Protein AF-A0A3D2XGB4-F1 (afdb_monomer)

Mean predicted aligned error: 4.94 Å

Nearest PDB structures (foldseek):
  8gju-assembly2_H  TM=9.584E-01  e=3.163E-13  Homo sapiens
  2xiq-assembly1_A  TM=9.714E-01  e=5.708E-13  Homo sapiens
  8gju-assembly1_K  TM=9.563E-01  e=5.007E-13  Homo sapiens
  8gju-assembly2_L  TM=9.502E-01  e=6.950E-13  Homo sapiens
  8dyl-assembly1_B  TM=8.625E-01  e=1.527E-12  Homo sapiens

pLDDT: mean 94.09, std 5.08, range [69.38, 98.12]

Solvent-accessible surface area (backbone atoms only — not comparable to full-atom values): 8249 Å² total; per-residue (Å²): 133,83,85,47,58,49,98,87,68,50,75,57,71,97,73,87,55,84,90,68,58,83,77,86,67,94,82,53,36,47,37,92,91,30,89,70,31,80,41,69,56,46,67,80,71,50,67,80,80,57,59,55,81,46,38,38,38,46,26,62,58,30,24,54,50,48,54,52,45,43,76,73,72,40,52,26,46,26,42,30,47,5,58,29,36,44,75,68,38,46,72,84,39,84,88,20,70,94,34,64,17,69,71,0,21,44,50,75,51,70,68,37,52,51,44,35,45,59,95,56,66,64,93,79,38,50,76,47,69,70,62,62,87,36,54,88,82,106

Structure (mmCIF, N/CA/C/O backbone):
data_AF-A0A3D2XGB4-F1
#
_entry.id   AF-A0A3D2XGB4-F1
#
loop_
_atom_site.group_PDB
_atom_site.id
_atom_site.type_symbol
_atom_site.label_atom_id
_atom_site.label_alt_id
_atom_site.label_comp_id
_atom_site.label_asym_id
_atom_site.label_entity_id
_atom_site.label_seq_id
_atom_site.pdbx_PDB_ins_code
_atom_site.Cartn_x
_atom_site.Cartn_y
_atom_site.Cartn_z
_atom_site.occupancy
_atom_site.B_iso_or_equiv
_atom_site.auth_seq_id
_atom_site.auth_comp_id
_atom_site.auth_asym_id
_atom_site.auth_atom_id
_atom_site.pdbx_PDB_model_num
ATOM 1 N N . MET A 1 1 ? 15.918 22.652 -33.770 1.00 69.62 1 MET A N 1
ATOM 2 C CA . MET A 1 1 ? 14.706 22.093 -33.128 1.00 69.62 1 MET A CA 1
ATOM 3 C C . MET A 1 1 ? 14.859 22.185 -31.619 1.00 69.62 1 MET A C 1
ATOM 5 O O . MET A 1 1 ? 15.985 22.139 -31.138 1.00 69.62 1 MET A O 1
ATOM 9 N N . LYS A 1 2 ? 13.760 22.376 -30.884 1.00 84.19 2 LYS A N 1
ATOM 10 C CA . LYS A 1 2 ? 13.770 22.420 -29.415 1.00 84.19 2 LYS A CA 1
ATOM 11 C C . LYS A 1 2 ? 13.971 20.995 -28.885 1.00 84.19 2 LYS A C 1
ATOM 13 O O . LYS A 1 2 ? 13.250 20.102 -29.314 1.00 84.19 2 LYS A O 1
ATOM 18 N N . LYS A 1 3 ? 14.936 20.788 -27.984 1.00 90.38 3 LYS A N 1
ATOM 19 C CA . LYS A 1 3 ? 15.113 19.500 -27.297 1.00 90.38 3 LYS A CA 1
ATOM 20 C C . LYS A 1 3 ? 13.888 19.215 -26.429 1.00 90.38 3 LYS A C 1
ATOM 22 O O . LYS A 1 3 ? 13.457 20.098 -25.685 1.00 90.38 3 LYS A O 1
ATOM 27 N N . ILE A 1 4 ? 13.337 18.010 -26.543 1.00 96.62 4 ILE A N 1
ATOM 28 C CA . ILE A 1 4 ? 12.278 17.516 -25.661 1.00 96.62 4 ILE A CA 1
ATOM 29 C C . ILE A 1 4 ? 12.960 16.719 -24.553 1.00 96.62 4 ILE A C 1
ATOM 31 O O . ILE A 1 4 ? 13.795 15.862 -24.830 1.00 96.62 4 ILE A O 1
ATOM 35 N N . THR A 1 5 ? 12.627 17.018 -23.304 1.00 97.69 5 THR A N 1
ATOM 36 C CA . THR A 1 5 ? 13.161 16.321 -22.132 1.00 97.69 5 THR A CA 1
ATOM 37 C C . THR A 1 5 ? 12.017 15.861 -21.245 1.00 97.69 5 THR A C 1
ATOM 39 O O . THR A 1 5 ? 11.009 16.558 -21.138 1.00 97.69 5 THR A O 1
ATOM 42 N N . THR A 1 6 ? 12.177 14.718 -20.582 1.00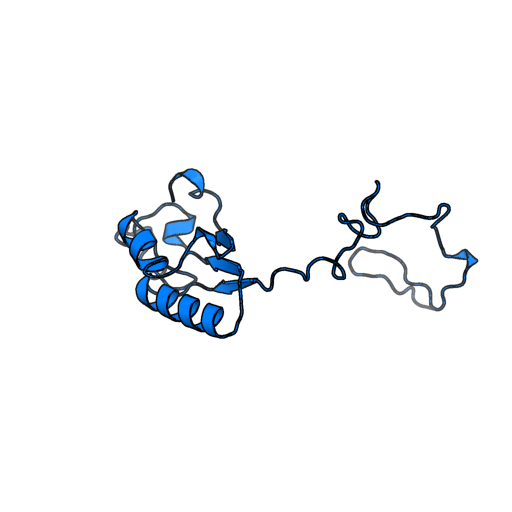 97.19 6 THR A N 1
ATOM 43 C CA . THR A 1 6 ? 11.303 14.319 -19.467 1.00 97.19 6 THR A CA 1
ATOM 44 C C . THR A 1 6 ? 11.450 15.295 -18.293 1.00 97.19 6 THR A C 1
ATOM 46 O O . THR A 1 6 ? 12.473 15.977 -18.199 1.00 97.19 6 THR A O 1
ATOM 49 N N . ASP A 1 7 ? 10.548 15.246 -17.312 1.00 97.50 7 ASP A N 1
ATOM 50 C CA . ASP A 1 7 ? 10.684 16.007 -16.054 1.00 97.50 7 ASP A CA 1
ATOM 51 C C . ASP A 1 7 ? 11.964 15.657 -15.270 1.00 97.50 7 ASP A C 1
ATOM 53 O O . ASP A 1 7 ? 12.510 16.488 -14.552 1.00 97.50 7 ASP A O 1
ATOM 57 N N . SER A 1 8 ? 12.510 14.451 -15.468 1.00 97.25 8 SER A N 1
ATOM 58 C CA . SER A 1 8 ? 13.805 14.027 -14.912 1.00 97.25 8 SER A CA 1
ATOM 59 C C . SER A 1 8 ? 15.031 14.498 -15.715 1.00 97.25 8 SER A C 1
ATOM 61 O O . SER A 1 8 ? 16.145 14.069 -15.431 1.00 97.25 8 SER A O 1
ATOM 63 N N . GLY A 1 9 ? 14.855 15.336 -16.743 1.00 96.38 9 GLY A N 1
ATOM 64 C CA . GLY A 1 9 ? 15.951 15.870 -17.563 1.00 96.38 9 GLY A CA 1
ATOM 65 C C . GLY A 1 9 ? 16.526 14.914 -18.619 1.00 96.38 9 GLY A C 1
ATOM 66 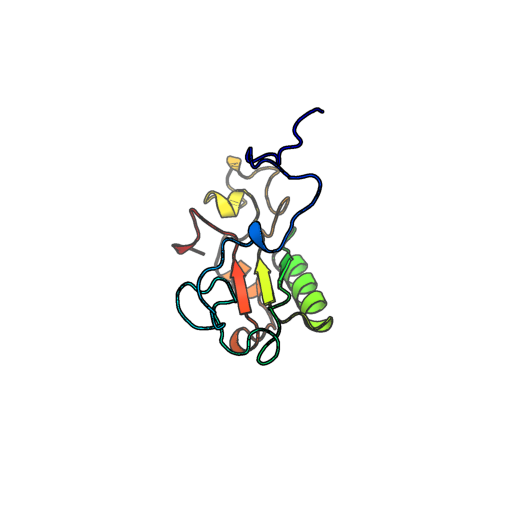O O . GLY A 1 9 ? 17.550 15.228 -19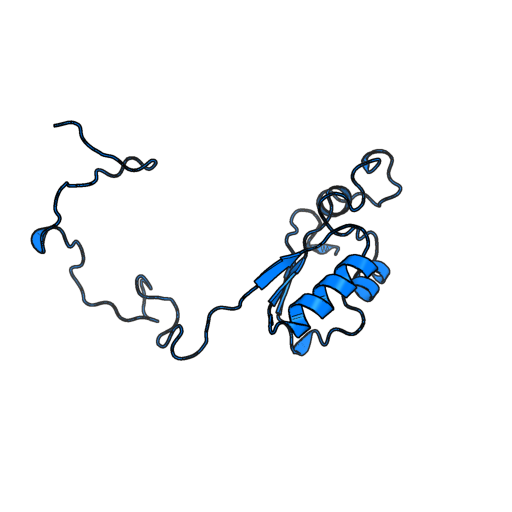.221 1.00 96.38 9 GLY A O 1
ATOM 67 N N . ILE A 1 10 ? 15.888 13.768 -18.876 1.00 95.69 10 ILE A N 1
ATOM 68 C CA . ILE A 1 10 ? 16.317 12.816 -19.908 1.00 95.69 10 ILE A CA 1
ATOM 69 C C . ILE A 1 10 ? 15.888 13.348 -21.277 1.00 95.69 10 ILE A C 1
ATOM 71 O O . ILE A 1 10 ? 14.701 13.576 -21.510 1.00 95.69 10 ILE A O 1
ATOM 75 N N . GLU A 1 11 ? 16.845 13.551 -22.182 1.00 96.00 11 GLU A N 1
ATOM 76 C CA . GLU A 1 11 ? 16.572 13.960 -23.564 1.00 96.00 11 GLU A CA 1
ATOM 77 C C . GLU A 1 11 ? 15.863 12.838 -24.335 1.00 96.00 11 GLU A C 1
ATOM 79 O O . GLU A 1 11 ? 16.340 11.703 -24.389 1.00 96.00 11 GLU A O 1
ATOM 84 N N . ILE A 1 12 ? 14.728 13.170 -24.951 1.00 95.88 12 ILE A N 1
ATOM 85 C CA . ILE A 1 12 ? 13.946 12.263 -25.790 1.00 95.88 12 ILE A CA 1
ATOM 86 C C . ILE A 1 12 ? 14.304 12.543 -27.249 1.00 95.88 12 ILE A C 1
ATOM 88 O O . ILE A 1 12 ? 14.056 13.640 -27.760 1.00 95.88 12 ILE A O 1
ATOM 92 N N . LYS A 1 13 ? 14.896 11.552 -27.923 1.00 94.56 13 LYS A N 1
ATOM 93 C CA . LYS A 1 13 ? 15.189 11.630 -29.360 1.00 94.56 13 LYS A CA 1
ATOM 94 C C . LYS A 1 13 ? 13.886 11.547 -30.155 1.00 94.56 13 LYS A C 1
ATOM 96 O O . LYS A 1 13 ? 12.944 10.881 -29.741 1.00 94.56 13 LYS A O 1
ATOM 101 N N . GLU A 1 14 ? 13.847 12.185 -31.321 1.00 95.12 14 GLU A N 1
ATOM 102 C CA . GLU A 1 14 ? 12.678 12.134 -32.212 1.00 95.12 14 GLU A CA 1
ATOM 103 C C . GLU A 1 14 ? 12.414 10.715 -32.740 1.00 95.12 14 GLU A C 1
ATOM 105 O O . GLU A 1 14 ? 11.268 10.285 -32.847 1.00 95.12 14 GLU A O 1
ATOM 110 N N . VAL A 1 15 ? 13.485 9.972 -33.027 1.00 95.12 15 VAL A N 1
ATOM 111 C CA . VAL A 1 15 ? 13.450 8.578 -33.481 1.00 95.12 15 VAL A CA 1
ATOM 112 C C . VAL A 1 15 ? 14.570 7.812 -32.780 1.00 95.12 15 VAL A C 1
ATOM 114 O O . VAL A 1 15 ? 15.676 8.335 -32.634 1.00 95.12 15 VAL A O 1
ATOM 117 N N . TYR A 1 16 ? 14.280 6.577 -32.364 1.00 94.88 16 TYR A N 1
ATOM 118 C CA . TYR A 1 16 ? 15.250 5.637 -31.799 1.00 94.88 16 TYR A CA 1
ATOM 119 C C . TYR A 1 16 ? 15.546 4.526 -32.813 1.00 94.88 16 TYR A C 1
ATOM 121 O O . TYR A 1 16 ? 14.630 3.950 -33.402 1.00 94.88 16 TYR A O 1
ATOM 129 N N . TYR A 1 17 ? 16.824 4.215 -32.999 1.00 94.56 17 TYR A N 1
ATOM 130 C CA . TYR A 1 17 ? 17.334 3.159 -33.873 1.00 94.56 17 TYR A CA 1
ATOM 131 C C . TYR A 1 17 ? 17.927 2.009 -33.044 1.00 94.56 17 TYR A C 1
ATOM 133 O O . TYR A 1 17 ? 18.218 2.191 -31.863 1.00 94.56 17 TYR A O 1
ATOM 141 N N . PRO A 1 18 ? 18.194 0.825 -33.633 1.00 92.00 18 PRO A N 1
ATOM 142 C CA . PRO A 1 18 ? 18.868 -0.264 -32.919 1.00 92.00 18 PRO A CA 1
ATOM 143 C C . PRO A 1 18 ? 20.213 0.128 -32.282 1.00 92.00 18 PRO A C 1
ATOM 145 O O . PRO A 1 18 ? 20.586 -0.438 -31.260 1.00 92.00 18 PRO A O 1
ATOM 148 N N . SER A 1 19 ? 20.916 1.122 -32.839 1.00 91.81 19 SER A N 1
ATOM 149 C CA . SER A 1 19 ? 22.152 1.688 -32.275 1.00 91.81 19 SER A CA 1
ATOM 150 C C . SER A 1 19 ? 21.954 2.454 -30.964 1.00 91.81 19 SER A C 1
ATOM 152 O O . SER A 1 19 ? 22.929 2.728 -30.274 1.00 91.81 19 SER A O 1
ATOM 154 N N . ASP A 1 20 ? 20.717 2.826 -30.633 1.00 92.50 20 ASP A N 1
ATOM 155 C CA . ASP A 1 20 ? 20.370 3.502 -29.383 1.00 92.50 20 ASP A CA 1
ATOM 156 C C . ASP A 1 20 ? 20.074 2.522 -28.244 1.00 92.50 20 ASP A C 1
ATOM 158 O O . ASP A 1 20 ? 19.857 2.966 -27.119 1.00 92.50 20 ASP A O 1
ATOM 162 N N . ASN A 1 21 ? 20.044 1.209 -28.510 1.00 88.25 21 ASN A N 1
ATOM 163 C CA . ASN A 1 21 ? 19.824 0.202 -27.481 1.00 88.25 21 ASN A CA 1
ATOM 164 C C . ASN A 1 21 ? 21.091 0.044 -26.617 1.00 88.25 21 ASN A C 1
ATOM 166 O O . ASN A 1 21 ? 22.098 -0.461 -27.117 1.00 88.25 21 ASN A O 1
ATOM 170 N N . PRO A 1 22 ? 21.061 0.427 -25.326 1.00 82.69 22 PRO A N 1
ATOM 171 C CA . PRO A 1 22 ? 22.220 0.301 -24.451 1.00 82.69 22 PRO A CA 1
ATOM 172 C C . PRO A 1 22 ? 22.448 -1.140 -23.969 1.00 82.69 22 PRO A C 1
ATOM 174 O O . PRO A 1 22 ? 23.481 -1.412 -23.362 1.00 82.69 22 PRO A O 1
ATOM 177 N N . ALA A 1 23 ? 21.497 -2.059 -24.190 1.00 79.19 23 ALA A N 1
ATOM 178 C CA . ALA A 1 23 ? 21.607 -3.435 -23.722 1.00 79.19 23 ALA A CA 1
ATOM 179 C C . ALA A 1 23 ? 22.697 -4.190 -24.496 1.00 79.19 23 ALA A C 1
ATOM 181 O O . ALA A 1 23 ? 22.562 -4.466 -25.689 1.00 79.19 23 ALA A O 1
ATOM 182 N N . THR A 1 24 ? 23.771 -4.546 -23.796 1.00 69.38 24 THR A N 1
ATOM 183 C CA . THR A 1 24 ? 24.918 -5.286 -24.344 1.00 69.38 24 THR A CA 1
ATOM 184 C C . THR A 1 24 ? 24.843 -6.790 -24.084 1.00 69.38 24 THR A C 1
ATOM 186 O O . THR A 1 24 ? 25.521 -7.560 -24.763 1.00 69.38 24 THR A O 1
ATOM 189 N N . THR A 1 25 ? 23.995 -7.222 -23.146 1.00 79.50 25 THR A N 1
ATOM 190 C CA . THR A 1 25 ? 23.876 -8.618 -22.708 1.00 79.50 25 THR A CA 1
ATOM 191 C C . THR A 1 25 ? 22.416 -9.053 -22.702 1.00 79.50 25 THR A C 1
ATOM 193 O O . THR A 1 25 ? 21.522 -8.278 -22.366 1.00 79.50 25 THR A O 1
ATOM 196 N N . ALA A 1 26 ? 22.163 -10.309 -23.064 1.00 85.44 26 ALA A N 1
ATOM 197 C CA . ALA A 1 26 ? 20.844 -10.899 -22.902 1.00 85.44 26 ALA A CA 1
ATOM 198 C C . ALA A 1 26 ? 20.571 -11.131 -21.407 1.00 85.44 26 ALA A C 1
ATOM 200 O O . ALA A 1 26 ? 21.307 -11.865 -20.753 1.00 85.44 26 ALA A O 1
ATOM 201 N N . GLU A 1 27 ? 19.520 -10.504 -20.883 1.00 92.31 27 GLU A N 1
ATOM 202 C CA . GLU A 1 27 ? 19.062 -10.692 -19.505 1.00 92.31 27 GLU A CA 1
ATOM 203 C C . GLU A 1 27 ? 17.848 -11.629 -19.452 1.00 92.31 27 GLU A C 1
ATOM 205 O O . GLU A 1 27 ? 16.949 -11.548 -20.305 1.00 92.31 27 GLU A O 1
ATOM 210 N N . ASN A 1 28 ? 17.795 -12.466 -18.414 1.00 95.50 28 ASN A N 1
ATOM 211 C CA . ASN A 1 28 ? 16.655 -13.323 -18.096 1.00 95.50 28 ASN A CA 1
ATOM 212 C C . ASN A 1 28 ? 15.864 -12.756 -16.901 1.00 95.50 28 ASN A C 1
ATOM 214 O O . ASN A 1 28 ? 16.450 -12.152 -16.001 1.00 95.50 28 ASN A O 1
ATOM 218 N N . PRO A 1 29 ? 14.531 -12.933 -16.857 1.00 96.88 29 PRO A N 1
ATOM 219 C CA . PRO A 1 29 ? 13.753 -12.644 -15.654 1.00 96.88 29 PRO A CA 1
ATOM 220 C C . PRO A 1 29 ? 14.161 -13.589 -14.511 1.00 96.88 29 PRO A C 1
ATOM 222 O O . PRO A 1 29 ? 14.496 -14.747 -14.748 1.00 96.88 29 PRO A O 1
ATOM 225 N N . GLY A 1 30 ? 14.119 -13.110 -13.267 1.00 97.12 30 GLY A N 1
ATOM 226 C CA . GLY A 1 30 ? 14.523 -13.891 -12.091 1.00 97.12 30 GLY A CA 1
ATOM 227 C C . GLY A 1 30 ? 16.038 -14.015 -11.883 1.00 97.12 30 GLY A C 1
ATOM 228 O O . GLY A 1 30 ? 16.459 -14.661 -10.928 1.00 97.12 30 GLY A O 1
ATOM 229 N N . GLU A 1 31 ? 16.854 -13.373 -12.720 1.00 97.00 31 GLU A N 1
ATOM 230 C CA . GLU A 1 31 ? 18.313 -13.322 -12.586 1.00 97.00 31 GLU A CA 1
ATOM 231 C C . GLU A 1 31 ? 18.778 -11.871 -12.390 1.00 97.00 31 GLU A C 1
ATOM 233 O O . GLU A 1 31 ? 18.204 -10.941 -12.961 1.00 97.00 31 GLU A O 1
ATOM 238 N N . PHE A 1 32 ? 19.822 -11.659 -11.579 1.00 95.19 32 PHE A N 1
ATOM 239 C CA . PHE A 1 32 ? 20.443 -10.339 -11.414 1.00 95.19 32 PHE A CA 1
ATOM 240 C C . PHE A 1 32 ? 20.864 -9.780 -12.793 1.00 95.19 32 PHE A C 1
ATOM 242 O O . PHE A 1 32 ? 21.479 -10.522 -13.560 1.00 95.19 32 PHE A O 1
ATOM 249 N N . PRO A 1 33 ? 20.581 -8.504 -13.131 1.00 94.00 33 PRO A N 1
ATOM 250 C CA . PRO A 1 33 ? 20.155 -7.402 -12.259 1.00 94.00 33 PRO A CA 1
ATOM 251 C C . PRO A 1 33 ? 18.631 -7.205 -12.148 1.00 94.00 33 PRO A C 1
ATOM 253 O O . PRO A 1 33 ? 18.184 -6.180 -11.639 1.00 94.00 33 PRO A O 1
ATOM 256 N N . TYR A 1 34 ? 17.828 -8.176 -12.591 1.00 95.69 34 TYR A N 1
ATOM 257 C CA . TYR A 1 34 ? 16.363 -8.176 -12.520 1.00 95.69 34 TYR A CA 1
ATOM 258 C C . TYR A 1 34 ? 15.658 -7.082 -13.337 1.00 95.69 34 TYR A C 1
ATOM 260 O O . TYR A 1 34 ? 14.469 -6.839 -13.115 1.00 95.69 34 TYR A O 1
ATOM 268 N N . THR A 1 35 ? 16.314 -6.470 -14.333 1.00 94.12 35 THR A N 1
ATOM 269 C CA . THR A 1 35 ? 15.678 -5.482 -15.235 1.00 94.12 35 THR A CA 1
ATOM 270 C C . THR A 1 35 ? 14.414 -6.048 -15.887 1.00 94.12 35 THR A C 1
ATOM 272 O O . THR A 1 35 ? 13.460 -5.322 -16.157 1.00 94.12 35 THR A O 1
ATOM 275 N N . ARG A 1 36 ? 14.384 -7.369 -16.121 1.00 95.06 36 ARG A N 1
ATOM 276 C CA . ARG A 1 36 ? 13.255 -8.086 -16.736 1.00 95.06 36 ARG A CA 1
ATOM 277 C C . ARG A 1 36 ? 12.248 -8.673 -15.740 1.00 95.06 36 ARG A C 1
ATOM 279 O O . ARG A 1 36 ? 11.310 -9.340 -16.170 1.00 95.06 36 ARG A O 1
ATOM 286 N N . GLY A 1 37 ? 12.418 -8.417 -14.443 1.00 96.75 37 GLY A N 1
ATOM 287 C CA . GLY A 1 37 ? 11.543 -8.889 -13.370 1.00 96.75 37 GLY A CA 1
ATOM 288 C C . GLY A 1 37 ? 12.261 -9.760 -12.339 1.00 96.75 37 GLY A C 1
ATOM 289 O O . GLY A 1 37 ? 13.241 -10.437 -12.645 1.00 96.75 37 GLY A O 1
ATOM 290 N N . VAL A 1 38 ? 11.754 -9.746 -11.103 1.00 97.44 38 VAL A N 1
ATOM 291 C CA . VAL A 1 38 ? 12.342 -10.463 -9.952 1.00 97.44 38 VAL A CA 1
ATOM 292 C C . VAL A 1 38 ? 11.963 -11.946 -9.881 1.00 97.44 38 VAL A C 1
ATOM 294 O O . VAL A 1 38 ? 12.575 -12.688 -9.123 1.00 97.44 38 VAL A O 1
ATOM 297 N N . GLN A 1 39 ? 10.963 -12.383 -10.651 1.00 97.75 39 GLN A N 1
ATOM 298 C CA . GLN A 1 39 ? 10.535 -13.783 -10.746 1.00 97.75 39 GLN A CA 1
ATOM 299 C C . GLN A 1 39 ? 10.797 -14.310 -12.163 1.00 97.75 39 GLN A C 1
ATOM 301 O O . GLN A 1 39 ? 10.609 -13.551 -13.112 1.00 97.75 39 GLN A O 1
ATOM 306 N N . PRO A 1 40 ? 11.179 -15.583 -12.349 1.00 97.50 40 PRO A N 1
ATOM 307 C CA . PRO A 1 40 ? 11.479 -16.139 -13.673 1.00 97.50 40 PRO A CA 1
ATOM 308 C C . PRO A 1 40 ? 10.243 -16.299 -14.574 1.00 97.50 40 PRO A C 1
ATOM 310 O O . PRO A 1 40 ? 10.331 -16.162 -15.793 1.00 97.50 40 PRO A O 1
ATOM 313 N N . ASP A 1 41 ? 9.075 -16.564 -13.993 1.00 97.62 41 ASP A N 1
ATOM 314 C CA . ASP A 1 41 ? 7.807 -16.777 -14.701 1.00 97.62 41 ASP A CA 1
ATOM 315 C C . ASP A 1 41 ? 6.843 -15.580 -14.607 1.00 97.62 41 ASP A C 1
ATOM 317 O O . ASP A 1 41 ? 5.865 -15.516 -15.360 1.00 97.62 41 ASP A O 1
ATOM 321 N N . MET A 1 42 ? 7.137 -14.603 -13.738 1.00 97.88 42 MET A N 1
ATOM 322 C CA . MET A 1 42 ? 6.366 -13.371 -13.528 1.00 97.88 42 MET A CA 1
ATOM 323 C C . MET A 1 42 ? 4.849 -13.653 -13.516 1.00 97.88 42 MET A C 1
ATOM 325 O O . MET A 1 42 ? 4.355 -14.531 -12.808 1.00 97.88 42 MET A O 1
ATOM 329 N N . TYR A 1 43 ? 4.092 -12.935 -14.346 1.00 97.44 43 TYR A N 1
ATOM 330 C CA . TYR A 1 43 ? 2.637 -13.023 -14.410 1.00 97.44 43 TYR A CA 1
ATOM 331 C C . TYR A 1 43 ? 2.117 -14.245 -15.176 1.00 97.44 43 TYR A C 1
ATOM 333 O O . TYR A 1 43 ? 0.906 -14.444 -15.227 1.00 97.44 43 TYR A O 1
ATOM 341 N N . ARG A 1 44 ? 3.000 -15.079 -15.750 1.00 97.12 44 ARG A N 1
ATOM 342 C CA . ARG A 1 44 ? 2.617 -16.409 -16.255 1.00 97.12 44 ARG A CA 1
ATOM 343 C C . ARG A 1 44 ? 2.488 -17.419 -15.114 1.00 97.12 44 ARG A C 1
ATOM 345 O O . ARG A 1 44 ? 1.702 -18.349 -15.250 1.00 97.12 44 ARG A O 1
ATOM 352 N N . GLY A 1 45 ? 3.241 -17.229 -14.027 1.00 96.25 45 GLY A N 1
ATOM 353 C CA . GLY A 1 45 ? 3.130 -18.020 -12.801 1.00 96.25 45 GLY A CA 1
ATOM 354 C C . GLY A 1 45 ? 2.044 -17.488 -11.873 1.00 96.25 45 GLY A C 1
ATOM 355 O O . GLY A 1 45 ? 1.092 -18.194 -11.543 1.00 96.25 45 GLY A O 1
ATOM 356 N N . LYS A 1 46 ? 2.155 -16.214 -11.476 1.00 93.44 46 LYS A N 1
ATOM 357 C CA . LYS A 1 46 ? 1.191 -15.556 -10.584 1.00 93.44 46 LYS A CA 1
ATOM 358 C C . LYS A 1 46 ? 0.974 -14.102 -10.987 1.00 93.44 46 LYS A C 1
ATOM 360 O O . LYS A 1 46 ? 1.925 -13.330 -11.081 1.00 93.44 46 LYS A O 1
ATOM 365 N N . LEU A 1 47 ? -0.287 -13.711 -11.185 1.00 93.94 47 LEU A N 1
ATOM 366 C CA . LEU A 1 47 ? -0.650 -12.310 -11.417 1.00 93.94 47 LEU A CA 1
ATOM 367 C C . LEU A 1 47 ? -0.234 -11.429 -10.231 1.00 93.94 47 LEU A C 1
ATOM 369 O O . LEU A 1 47 ? -0.105 -11.899 -9.098 1.00 93.94 47 LEU A O 1
ATOM 373 N N . TRP A 1 48 ? -0.056 -10.133 -10.482 1.00 93.50 48 TRP A N 1
ATOM 374 C CA . TRP A 1 48 ? 0.143 -9.180 -9.395 1.00 93.50 48 TRP A CA 1
ATOM 375 C C . TRP A 1 48 ? -1.061 -9.201 -8.444 1.00 93.50 48 TRP A C 1
ATOM 377 O O . TRP A 1 48 ? -2.205 -9.414 -8.853 1.00 93.50 48 TRP A O 1
ATOM 387 N N . THR A 1 49 ? -0.812 -8.954 -7.160 1.00 91.25 49 THR A N 1
ATOM 388 C CA . THR A 1 49 ? -1.899 -8.797 -6.194 1.00 91.25 49 THR A CA 1
ATOM 389 C C . THR A 1 49 ? -2.650 -7.511 -6.515 1.00 91.25 49 THR A C 1
ATOM 391 O O . THR A 1 49 ? -2.110 -6.418 -6.348 1.00 91.25 49 THR A O 1
ATOM 394 N N . MET A 1 50 ? -3.905 -7.625 -6.948 1.00 92.00 50 MET A N 1
ATOM 395 C CA . MET A 1 50 ? -4.815 -6.484 -6.930 1.00 92.00 50 MET A CA 1
ATOM 396 C C . MET A 1 50 ? -5.055 -6.126 -5.465 1.00 92.00 50 MET A C 1
ATOM 398 O O . MET A 1 50 ? -5.590 -6.938 -4.710 1.00 92.00 50 MET A O 1
ATOM 402 N N . ARG A 1 51 ? -4.580 -4.950 -5.050 1.00 94.38 51 ARG A N 1
ATOM 403 C CA . ARG A 1 51 ? -4.676 -4.472 -3.671 1.00 94.38 51 ARG A CA 1
ATOM 404 C C . ARG A 1 51 ? -5.300 -3.091 -3.668 1.00 94.38 51 ARG A C 1
ATOM 406 O O . ARG A 1 51 ? -4.698 -2.146 -4.169 1.00 94.38 51 ARG A O 1
ATOM 413 N N . GLN A 1 52 ? -6.494 -2.984 -3.098 1.00 91.31 52 GLN A N 1
ATOM 414 C CA . GLN A 1 52 ? -7.180 -1.704 -3.000 1.00 91.31 52 GLN A CA 1
ATOM 415 C C . GLN A 1 52 ? -6.841 -1.030 -1.671 1.00 91.31 52 GLN A C 1
ATOM 417 O O . GLN A 1 52 ? -6.996 -1.629 -0.607 1.00 91.31 52 GLN A O 1
ATOM 422 N N . TYR A 1 53 ? -6.393 0.221 -1.758 1.00 90.62 53 TYR A N 1
ATOM 423 C CA . TYR A 1 53 ? -6.262 1.106 -0.606 1.00 90.62 53 TYR A CA 1
ATOM 424 C C . TYR A 1 53 ? -7.642 1.566 -0.154 1.00 90.62 53 TYR A C 1
ATOM 426 O O . TYR A 1 53 ? -8.402 2.108 -0.964 1.00 90.62 53 TYR A O 1
ATOM 434 N N . ALA A 1 54 ? -7.986 1.261 1.095 1.00 86.06 54 ALA A N 1
ATOM 435 C CA . ALA A 1 54 ? -9.294 1.514 1.669 1.00 86.06 54 ALA A CA 1
ATOM 436 C C . ALA A 1 54 ? -9.212 1.657 3.196 1.00 86.06 54 ALA A C 1
ATOM 438 O O . ALA A 1 54 ? -8.405 1.017 3.860 1.00 86.06 54 ALA A O 1
ATOM 439 N N . GLY A 1 55 ? -10.090 2.495 3.727 1.00 77.12 55 GLY A N 1
ATOM 440 C CA . GLY A 1 55 ? -10.233 2.804 5.145 1.00 77.12 55 GLY A CA 1
ATOM 441 C C . GLY A 1 55 ? -10.897 4.169 5.232 1.00 77.12 55 GLY A C 1
ATOM 442 O O . GLY A 1 55 ? -10.435 5.108 4.587 1.00 77.12 55 GLY A O 1
ATOM 443 N N . PHE A 1 56 ? -12.040 4.256 5.901 1.00 83.00 56 PHE A N 1
ATOM 444 C CA . PHE A 1 56 ? -12.729 5.520 6.151 1.00 83.00 56 PHE A CA 1
ATOM 445 C C . PHE A 1 56 ? -13.692 5.352 7.325 1.00 83.00 56 PHE A C 1
ATOM 447 O O . PHE A 1 56 ? -14.292 4.287 7.483 1.00 83.00 56 PHE A O 1
ATOM 454 N N . SER A 1 57 ? -13.891 6.422 8.093 1.00 91.25 57 SER A N 1
ATOM 455 C CA . SER A 1 57 ? -14.810 6.450 9.228 1.00 91.25 57 SER A CA 1
ATOM 456 C C . SER A 1 57 ? -14.425 5.423 10.306 1.00 91.25 57 SER A C 1
ATOM 458 O O . SER A 1 57 ? -13.285 5.425 10.763 1.00 91.25 57 SER A O 1
ATOM 460 N N . THR A 1 58 ? -15.358 4.580 10.748 1.00 94.69 58 THR A N 1
ATOM 461 C CA . THR A 1 58 ? -15.138 3.620 11.838 1.00 94.69 58 THR A CA 1
ATOM 462 C C . THR A 1 58 ? -14.604 2.275 11.341 1.00 94.69 58 THR A C 1
ATOM 464 O O . THR A 1 58 ? -14.635 1.961 10.140 1.00 94.69 58 THR A O 1
ATOM 467 N N . ALA A 1 59 ? -14.143 1.447 12.281 1.00 96.38 59 ALA A N 1
ATOM 468 C CA . ALA A 1 59 ? -13.711 0.083 12.007 1.00 96.38 59 ALA A CA 1
ATOM 469 C C . ALA A 1 59 ? -14.825 -0.767 11.367 1.00 96.38 59 ALA A C 1
ATOM 471 O O . ALA A 1 59 ? -14.551 -1.532 10.442 1.00 96.38 59 ALA A O 1
ATOM 472 N N . GLU A 1 60 ? -16.090 -0.592 11.761 1.00 97.12 60 GLU A N 1
ATOM 473 C CA . GLU A 1 60 ? -17.232 -1.314 11.187 1.00 97.12 60 GLU A CA 1
ATOM 474 C C . GLU A 1 60 ? -17.507 -0.932 9.731 1.00 97.12 60 GLU A C 1
ATOM 476 O O . GLU A 1 60 ? -17.752 -1.808 8.898 1.00 97.12 60 GLU A O 1
ATOM 481 N N . GLU A 1 61 ? -17.486 0.361 9.398 1.00 95.44 61 GLU A N 1
ATOM 482 C CA . GLU A 1 61 ? -17.708 0.814 8.019 1.00 95.44 61 GLU A CA 1
ATOM 483 C C . GLU A 1 61 ? -16.559 0.371 7.104 1.00 95.44 61 GLU A C 1
ATOM 485 O O . GLU A 1 61 ? -16.785 -0.116 5.988 1.00 95.44 61 GLU A O 1
ATOM 490 N N . SER A 1 62 ? -15.327 0.429 7.613 1.00 96.44 62 SER A N 1
ATOM 491 C CA . SER A 1 62 ? -14.155 -0.097 6.913 1.00 96.44 62 SER A CA 1
ATOM 492 C C . SER A 1 62 ? -14.226 -1.621 6.738 1.00 96.44 62 SER A C 1
ATOM 494 O O . SER A 1 62 ? -13.983 -2.119 5.637 1.00 96.44 62 SER A O 1
ATOM 496 N N . ASN A 1 63 ? -14.669 -2.372 7.752 1.00 97.25 63 ASN A N 1
ATOM 497 C CA . ASN A 1 63 ? -14.893 -3.818 7.659 1.00 97.25 63 ASN A CA 1
ATOM 498 C C . ASN A 1 63 ? -15.938 -4.171 6.586 1.00 97.25 63 ASN A C 1
ATOM 500 O O . ASN A 1 63 ? -15.687 -5.028 5.733 1.00 97.25 63 ASN A O 1
ATOM 504 N N . LYS A 1 64 ? -17.079 -3.465 6.547 1.00 96.50 64 LYS A N 1
ATOM 505 C CA . LYS A 1 64 ? -18.096 -3.631 5.487 1.00 96.50 64 LYS A CA 1
ATOM 506 C C . LYS A 1 64 ? -17.497 -3.400 4.102 1.00 96.50 64 LYS A C 1
ATOM 508 O O . LYS A 1 64 ? -17.762 -4.163 3.168 1.00 96.50 64 LYS A O 1
ATOM 513 N N . ARG A 1 65 ? -16.655 -2.370 3.960 1.00 94.81 65 ARG A N 1
ATOM 514 C CA . ARG A 1 65 ? -15.946 -2.085 2.709 1.00 94.81 65 ARG A CA 1
ATOM 515 C C . ARG A 1 65 ? -14.978 -3.206 2.336 1.00 94.81 65 ARG A C 1
ATOM 517 O O . ARG A 1 65 ? -14.899 -3.545 1.155 1.00 94.81 65 ARG A O 1
ATOM 524 N N . TYR A 1 66 ? -14.272 -3.797 3.295 1.00 95.56 66 TYR A N 1
ATOM 525 C CA . TYR A 1 66 ? -13.368 -4.918 3.037 1.00 95.56 66 TYR A CA 1
ATOM 526 C C . TYR A 1 66 ? -14.120 -6.156 2.566 1.00 95.56 66 TYR A C 1
ATOM 528 O O . TYR A 1 66 ? -13.761 -6.702 1.528 1.00 95.56 66 TYR A O 1
ATOM 536 N N . HIS A 1 67 ? -15.214 -6.536 3.228 1.00 95.88 67 HIS A N 1
ATOM 537 C CA . HIS A 1 67 ? -16.075 -7.630 2.759 1.00 95.88 67 HIS A CA 1
ATOM 538 C C . HIS A 1 67 ? -16.593 -7.393 1.341 1.00 95.88 67 HIS A C 1
ATOM 540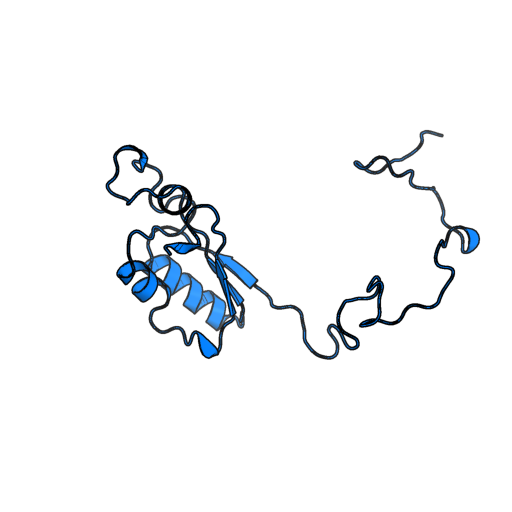 O O . HIS A 1 67 ? -16.552 -8.299 0.507 1.00 95.88 67 HIS A O 1
ATOM 546 N N . TYR A 1 68 ? -17.000 -6.160 1.026 1.00 95.19 68 TYR A N 1
ATOM 547 C CA . TYR A 1 68 ? -17.363 -5.795 -0.340 1.00 95.19 68 TYR A CA 1
ATOM 548 C C . TYR A 1 68 ? -16.200 -6.033 -1.315 1.00 95.19 68 TYR A C 1
ATOM 550 O O . TYR A 1 68 ? -16.384 -6.725 -2.311 1.00 95.19 68 TYR A O 1
ATOM 558 N N . LEU A 1 69 ? -14.998 -5.522 -1.034 1.00 94.12 69 LEU A N 1
ATOM 559 C CA . LEU A 1 69 ? -13.835 -5.689 -1.917 1.00 94.12 69 LEU A CA 1
ATOM 560 C C . LEU A 1 69 ? -13.453 -7.164 -2.112 1.00 94.12 69 LEU A C 1
ATOM 562 O O . LEU A 1 69 ? -13.221 -7.586 -3.245 1.00 94.12 69 LEU A O 1
ATOM 566 N N . LEU A 1 70 ? -13.448 -7.951 -1.034 1.00 93.19 70 LEU A N 1
ATOM 567 C CA . LEU A 1 70 ? -13.186 -9.390 -1.082 1.00 93.19 70 LEU A CA 1
ATOM 568 C C . LEU A 1 70 ? -14.233 -10.115 -1.943 1.00 93.19 70 LEU A C 1
ATOM 570 O O . LEU A 1 70 ? -13.878 -10.944 -2.777 1.00 93.19 70 LEU A O 1
ATOM 574 N N . SER A 1 71 ? -15.515 -9.743 -1.830 1.00 94.44 71 SER A N 1
ATOM 575 C CA . SER A 1 71 ? -16.583 -10.303 -2.677 1.00 94.44 71 SER A CA 1
ATOM 576 C C . SER A 1 71 ? -16.437 -9.962 -4.166 1.00 94.44 71 SER A C 1
ATOM 578 O O . SER A 1 71 ? -16.976 -10.672 -5.009 1.00 94.44 71 SER A O 1
ATOM 580 N N . GLN A 1 72 ? -15.692 -8.901 -4.503 1.00 94.88 72 GLN 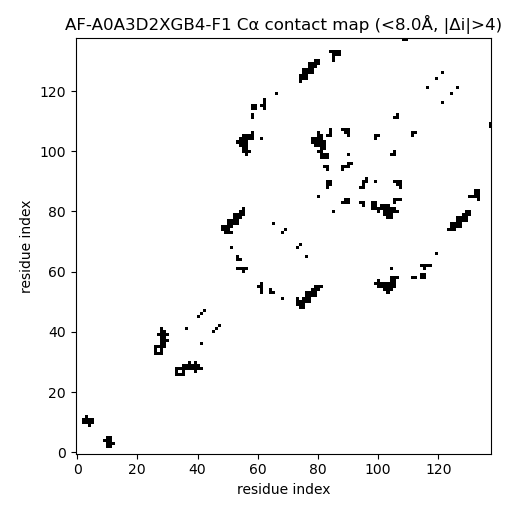A N 1
ATOM 581 C CA . GLN A 1 72 ? -15.343 -8.556 -5.886 1.00 94.88 72 GLN A CA 1
ATOM 582 C C . GLN A 1 72 ? -14.086 -9.293 -6.389 1.00 94.88 72 GLN A C 1
ATOM 584 O O . GLN A 1 72 ? -13.614 -9.018 -7.490 1.00 94.88 72 GLN A O 1
ATOM 589 N N . GLY A 1 73 ? -13.533 -10.226 -5.604 1.00 89.44 73 GLY A N 1
ATOM 590 C CA . GLY A 1 73 ? -12.381 -11.046 -5.988 1.00 89.44 73 GLY A CA 1
ATOM 591 C C . GLY A 1 73 ? -11.017 -10.423 -5.678 1.00 89.44 73 GLY A C 1
ATOM 592 O O . GLY A 1 73 ? -9.990 -10.941 -6.117 1.00 89.44 73 GLY A O 1
ATOM 593 N N . VAL A 1 74 ? -10.978 -9.321 -4.922 1.00 88.12 74 VAL A N 1
ATOM 594 C CA . VAL A 1 74 ? -9.722 -8.753 -4.414 1.00 88.12 74 VAL A CA 1
ATOM 595 C C . VAL A 1 74 ? -9.190 -9.654 -3.298 1.00 88.12 74 VAL A C 1
ATOM 597 O O . VAL A 1 74 ? -9.922 -9.989 -2.379 1.00 88.12 74 VAL A O 1
ATOM 600 N N . MET A 1 75 ? -7.907 -10.019 -3.349 1.00 85.81 75 MET A N 1
ATOM 601 C CA . MET A 1 75 ? -7.252 -10.865 -2.328 1.00 85.81 75 MET A CA 1
ATOM 602 C C . MET A 1 75 ? -6.231 -10.093 -1.471 1.00 85.81 75 MET A C 1
ATOM 604 O O . MET A 1 75 ? -5.610 -10.652 -0.564 1.00 85.81 75 MET A O 1
ATOM 608 N N . GLY A 1 76 ? -6.020 -8.807 -1.776 1.00 91.12 76 GLY A N 1
ATOM 609 C CA . GLY A 1 76 ? -5.141 -7.907 -1.037 1.00 91.12 76 GLY A CA 1
ATOM 610 C C . GLY A 1 76 ? -5.901 -6.716 -0.458 1.00 91.12 76 GLY A C 1
ATOM 611 O O . GLY A 1 76 ? -6.449 -5.911 -1.208 1.00 91.12 76 GLY A O 1
ATOM 612 N N . LEU A 1 77 ? -5.868 -6.549 0.861 1.00 93.62 77 LEU A N 1
ATOM 613 C CA . LEU A 1 77 ? -6.402 -5.365 1.542 1.00 93.62 77 LEU A CA 1
ATOM 614 C C . LEU A 1 77 ? -5.260 -4.413 1.907 1.00 93.62 77 LEU A C 1
ATOM 616 O O . LEU A 1 77 ? -4.193 -4.869 2.318 1.00 93.62 77 LEU A O 1
ATOM 620 N N . SER A 1 78 ? -5.446 -3.104 1.738 1.00 95.25 78 SER A N 1
ATOM 621 C CA . SER A 1 78 ? -4.503 -2.096 2.236 1.00 95.25 78 SER A CA 1
ATOM 622 C C . SER A 1 78 ? -5.239 -1.095 3.108 1.00 95.25 78 SER A C 1
ATOM 624 O O . SER A 1 78 ? -6.075 -0.357 2.593 1.00 95.25 78 SER A O 1
ATOM 626 N N . VAL A 1 79 ? -4.924 -1.091 4.401 1.00 96.31 79 VAL A N 1
ATOM 627 C CA . VAL A 1 79 ? -5.602 -0.279 5.415 1.00 96.31 79 VAL A CA 1
ATOM 628 C C . VAL A 1 79 ? -5.074 1.151 5.382 1.00 96.31 79 VAL A C 1
ATOM 630 O O . VAL A 1 79 ? -3.862 1.366 5.481 1.00 96.31 79 VAL A O 1
ATOM 633 N N . ALA A 1 80 ? -5.996 2.102 5.250 1.00 97.00 80 ALA A N 1
ATOM 634 C CA . ALA A 1 80 ? -5.765 3.529 5.436 1.00 97.00 80 ALA A CA 1
ATOM 635 C C . ALA A 1 80 ? -6.190 3.939 6.848 1.00 97.00 80 ALA A C 1
ATOM 637 O O . ALA A 1 80 ? -7.366 3.793 7.173 1.00 97.00 80 ALA A O 1
ATOM 638 N N . PHE A 1 81 ? -5.272 4.462 7.656 1.00 97.38 81 PHE A N 1
ATOM 639 C CA . PHE A 1 81 ? -5.570 4.962 9.003 1.00 97.38 81 PHE A CA 1
ATOM 640 C C . PHE A 1 81 ? -5.840 6.463 8.977 1.00 97.38 81 PHE A C 1
ATOM 642 O O . PHE A 1 81 ? -5.368 7.169 8.081 1.00 97.38 81 PHE A O 1
ATOM 649 N N . ASP A 1 82 ? -6.623 6.959 9.928 1.00 97.12 82 ASP A N 1
ATOM 650 C CA . ASP A 1 82 ? -6.834 8.394 10.069 1.00 97.12 82 ASP A CA 1
ATOM 651 C C . ASP A 1 82 ? -5.562 9.119 10.555 1.00 97.12 82 ASP A C 1
ATOM 653 O O . ASP A 1 82 ? -4.504 8.513 10.749 1.00 97.12 82 ASP A O 1
ATOM 657 N N . LEU A 1 83 ? -5.617 10.450 10.650 1.00 96.81 83 LEU A N 1
ATOM 658 C CA . LEU A 1 83 ? -4.452 11.220 11.078 1.00 96.81 83 LEU A CA 1
ATOM 659 C C . LEU A 1 83 ? -4.088 10.961 12.556 1.00 96.81 83 LEU A C 1
ATOM 661 O O . LEU A 1 83 ? -2.905 10.706 12.789 1.00 96.81 83 LEU A O 1
ATOM 665 N N . PRO A 1 84 ? -5.028 10.986 13.528 1.00 97.44 84 PRO A N 1
ATOM 666 C CA . PRO A 1 84 ? -4.750 10.653 14.931 1.00 97.44 84 PRO A CA 1
ATOM 667 C C . PRO A 1 84 ? -4.003 9.327 15.121 1.00 97.44 84 PRO A C 1
ATOM 669 O O . PRO A 1 84 ? -2.908 9.329 15.692 1.00 97.44 84 PRO A O 1
ATOM 672 N N . THR A 1 85 ? -4.490 8.231 14.532 1.00 97.50 85 THR A N 1
ATOM 673 C CA . THR A 1 85 ? -3.836 6.916 14.598 1.00 97.50 85 THR A CA 1
ATOM 674 C C . THR A 1 85 ? -2.431 6.945 13.982 1.00 97.50 85 THR A C 1
ATOM 676 O O . THR A 1 85 ? -1.498 6.325 14.500 1.00 97.50 85 THR A O 1
ATOM 679 N N . GLN A 1 86 ? -2.229 7.695 12.890 1.00 96.75 86 GLN A N 1
ATOM 680 C CA . GLN A 1 86 ? -0.914 7.824 12.247 1.00 96.75 86 GLN A CA 1
ATOM 681 C C . GLN A 1 86 ? 0.124 8.563 13.098 1.00 96.75 86 GLN A C 1
ATOM 683 O O . GLN A 1 86 ? 1.321 8.291 12.959 1.00 96.75 86 GLN A O 1
ATOM 688 N N . ILE A 1 87 ? -0.315 9.500 13.942 1.00 96.00 87 ILE A N 1
ATOM 689 C CA . ILE A 1 87 ? 0.567 10.341 14.766 1.00 96.00 87 ILE A CA 1
ATOM 690 C C . ILE A 1 87 ? 0.569 9.959 16.252 1.00 96.00 87 ILE A C 1
ATOM 692 O O . ILE A 1 87 ? 1.333 10.548 17.013 1.00 96.00 87 ILE A O 1
ATOM 696 N N . GLY A 1 88 ? -0.212 8.949 16.648 1.00 96.69 88 GLY A N 1
ATOM 697 C CA . GLY A 1 88 ? -0.197 8.368 17.993 1.00 96.69 88 GLY A CA 1
ATOM 698 C C . GLY A 1 88 ? -1.069 9.097 19.006 1.00 96.69 88 GLY A C 1
ATOM 699 O O . GLY A 1 88 ? -0.673 9.217 20.164 1.00 96.69 88 GLY A O 1
ATOM 700 N N . TYR A 1 89 ? -2.225 9.595 18.571 1.00 97.19 89 TYR A N 1
ATOM 701 C CA . TYR A 1 89 ? -3.262 10.099 19.463 1.00 97.19 89 TYR A CA 1
ATOM 702 C C . TYR A 1 89 ? -4.486 9.197 19.425 1.00 97.19 89 TYR A C 1
ATOM 704 O O . TYR A 1 89 ? -4.947 8.851 18.339 1.00 97.19 89 TYR A O 1
ATOM 712 N N . ASP A 1 90 ? -5.026 8.919 20.609 1.00 97.75 90 ASP A N 1
ATOM 713 C CA . ASP A 1 90 ? -6.357 8.342 20.761 1.00 97.75 90 ASP A CA 1
ATOM 714 C C . ASP A 1 90 ? -7.412 9.348 20.277 1.00 97.75 90 ASP A C 1
ATOM 716 O O . ASP A 1 90 ? -7.214 10.572 20.323 1.00 97.75 90 ASP A O 1
ATOM 720 N N . SER A 1 91 ? -8.557 8.840 19.833 1.00 97.62 91 SER A N 1
ATOM 721 C CA . SER A 1 91 ? -9.636 9.644 19.252 1.00 97.62 91 SER A CA 1
ATOM 722 C C . SER A 1 91 ? -10.233 10.701 20.193 1.00 97.62 91 SER A C 1
ATOM 724 O O . SER A 1 91 ? -10.848 11.660 19.721 1.00 97.62 91 SER A O 1
ATOM 726 N N . ASP A 1 92 ? -10.068 10.564 21.512 1.00 97.75 92 ASP A N 1
ATOM 727 C CA . ASP A 1 92 ? -10.529 11.538 22.512 1.00 97.75 92 ASP A CA 1
ATOM 728 C C . ASP A 1 92 ? -9.480 12.612 22.861 1.00 97.75 92 ASP A C 1
ATOM 730 O O . ASP A 1 92 ? -9.773 13.565 23.595 1.00 97.75 92 ASP A O 1
ATOM 734 N N . HIS A 1 93 ? -8.267 12.506 22.311 1.00 98.06 93 HIS A N 1
ATOM 735 C CA . HIS A 1 93 ? -7.214 13.477 22.550 1.00 98.06 93 HIS A CA 1
ATOM 736 C C . HIS A 1 93 ? -7.604 14.850 21.963 1.00 98.06 93 HIS A C 1
ATOM 738 O O . HIS A 1 93 ? -8.035 14.927 20.811 1.00 98.06 93 HIS A O 1
ATOM 744 N N . PRO A 1 94 ? -7.372 15.982 22.662 1.00 97.62 94 PRO A N 1
ATOM 745 C CA . PRO A 1 94 ? -7.777 17.306 22.172 1.00 97.62 94 PRO A CA 1
ATOM 746 C C . PRO A 1 94 ? -7.219 17.697 20.793 1.00 97.62 94 PRO A C 1
ATOM 748 O O . PRO A 1 94 ? -7.817 18.501 20.089 1.00 97.62 94 PRO A O 1
ATOM 751 N N . LEU A 1 95 ? -6.068 17.143 20.394 1.00 96.75 95 LEU A N 1
ATOM 752 C CA . LEU A 1 95 ? -5.472 17.378 19.068 1.00 96.75 95 LEU A CA 1
ATOM 753 C C . LEU A 1 95 ? -6.041 16.482 17.954 1.00 96.75 95 LEU A C 1
ATOM 755 O O . LEU A 1 95 ? -5.712 16.705 16.791 1.00 96.75 95 LEU A O 1
ATOM 759 N N . ALA A 1 96 ? -6.860 15.483 18.291 1.00 97.25 96 ALA A N 1
ATOM 760 C CA . ALA A 1 96 ? -7.540 14.617 17.330 1.00 97.25 96 ALA A CA 1
ATOM 761 C C . ALA A 1 96 ? -8.875 15.210 16.839 1.00 97.25 96 ALA A C 1
ATOM 763 O O . ALA A 1 96 ? -9.432 14.748 15.837 1.00 97.25 96 ALA A O 1
ATOM 764 N N . GLU A 1 97 ? -9.389 16.245 17.517 1.00 96.56 97 GLU A N 1
ATOM 765 C CA . GLU A 1 97 ? -10.680 16.861 17.211 1.00 96.56 97 GLU A CA 1
ATOM 766 C C . GLU A 1 97 ? -10.780 17.266 15.728 1.00 96.56 97 GLU A C 1
ATOM 768 O O . GLU A 1 97 ? -9.963 18.018 15.198 1.00 96.56 97 GLU A O 1
ATOM 773 N N . GLY A 1 98 ? -11.810 16.758 15.044 1.00 95.88 98 GLY A N 1
ATOM 774 C CA . GLY A 1 98 ? -12.079 17.057 13.635 1.00 95.88 98 GLY A CA 1
ATOM 775 C C . GLY A 1 98 ? -11.290 16.230 12.613 1.00 95.88 98 GLY A C 1
ATOM 776 O O . GLY A 1 98 ? -11.519 16.404 11.411 1.00 95.88 98 GLY A O 1
ATOM 777 N N . GLU A 1 99 ? -10.413 15.325 13.057 1.00 97.06 99 GLU A N 1
ATOM 778 C CA . GLU A 1 99 ? -9.611 14.454 12.184 1.00 97.06 99 GLU A CA 1
ATOM 779 C C . GLU A 1 99 ? -9.922 12.953 12.348 1.00 97.06 99 GLU A C 1
ATOM 781 O O . GLU A 1 99 ? -9.618 12.174 11.438 1.00 97.06 99 GLU A O 1
ATOM 786 N N . VAL A 1 100 ? -10.600 12.565 13.437 1.00 97.38 100 VAL A N 1
ATOM 787 C CA . VAL A 1 100 ? -11.031 11.180 13.708 1.00 97.38 100 VAL A CA 1
ATOM 788 C C . VAL A 1 100 ? -11.860 10.616 12.550 1.00 97.38 100 VAL A C 1
ATOM 790 O O . VAL A 1 100 ? -12.897 11.170 12.171 1.00 97.38 100 VAL A O 1
ATOM 793 N N . GLY A 1 101 ? -11.399 9.511 11.963 1.00 96.25 101 GLY A N 1
ATOM 794 C CA . GLY A 1 101 ? -12.083 8.783 10.890 1.00 96.25 101 GLY A CA 1
ATOM 795 C C . GLY A 1 101 ? -12.201 9.524 9.544 1.00 96.25 101 GLY A C 1
ATOM 796 O O . GLY A 1 101 ? -12.891 9.059 8.633 1.00 96.25 101 GLY A O 1
ATOM 797 N N . LYS A 1 102 ? -11.578 10.700 9.388 1.00 95.19 102 LYS A N 1
ATOM 798 C CA . LYS A 1 102 ? -11.799 11.589 8.230 1.00 95.19 102 LYS A CA 1
ATOM 799 C C . LYS A 1 102 ? -11.063 11.149 6.970 1.00 95.19 102 LYS A C 1
ATOM 801 O O . LYS A 1 102 ? -11.603 11.244 5.868 1.00 95.19 102 LYS A O 1
ATOM 806 N N . VAL A 1 103 ? -9.823 10.696 7.132 1.00 95.06 103 VAL A N 1
ATOM 807 C CA . VAL A 1 103 ? -8.925 10.305 6.027 1.00 95.06 103 VAL A CA 1
ATOM 808 C C . VAL A 1 103 ? -8.571 8.818 6.036 1.00 95.06 103 VAL A C 1
ATOM 810 O O . VAL A 1 103 ? -7.817 8.356 5.182 1.00 95.06 103 VAL A O 1
ATOM 813 N N . GLY A 1 104 ? -9.127 8.073 6.986 1.00 96.50 104 GLY A N 1
ATOM 814 C CA . GLY A 1 104 ? -8.875 6.658 7.187 1.00 96.50 104 GLY A CA 1
ATOM 815 C C . GLY A 1 104 ? -9.744 6.111 8.309 1.00 96.50 104 GLY A C 1
ATOM 816 O O . GLY A 1 104 ? -10.653 6.796 8.774 1.00 96.50 104 GLY A O 1
ATOM 817 N N . VAL A 1 105 ? -9.487 4.873 8.706 1.00 97.75 105 VAL A N 1
ATOM 818 C CA . VAL A 1 105 ? -10.108 4.262 9.880 1.00 97.75 105 VAL A CA 1
ATOM 819 C C . VAL A 1 105 ? -9.429 4.756 11.158 1.00 97.75 105 VAL A C 1
ATOM 821 O O . VAL A 1 105 ? -8.200 4.827 11.196 1.00 97.75 105 VAL A O 1
ATOM 824 N N . ALA A 1 106 ? -10.220 5.095 12.174 1.00 97.62 106 ALA A N 1
ATOM 825 C CA . ALA A 1 106 ? -9.726 5.356 13.526 1.00 97.62 106 ALA A CA 1
ATOM 826 C C . ALA A 1 106 ? -9.449 4.027 14.244 1.00 97.62 106 ALA A C 1
ATOM 828 O O . ALA A 1 106 ? -10.310 3.145 14.232 1.00 97.62 106 ALA A O 1
ATOM 829 N N . ILE A 1 107 ? -8.254 3.884 14.819 1.00 97.81 107 ILE A N 1
ATOM 830 C CA . ILE A 1 107 ? -7.835 2.749 15.651 1.00 97.81 107 ILE A CA 1
ATOM 831 C C . ILE A 1 107 ? -7.149 3.313 16.893 1.00 97.81 107 ILE A C 1
ATOM 833 O O . ILE A 1 107 ? -6.071 3.905 16.778 1.00 97.81 107 ILE A O 1
ATOM 837 N N . ASP A 1 108 ? -7.763 3.086 18.048 1.00 96.94 108 ASP A N 1
ATOM 838 C CA . ASP A 1 108 ? -7.252 3.485 19.359 1.00 96.94 108 ASP A CA 1
ATOM 839 C C . ASP A 1 108 ? -6.770 2.252 20.143 1.00 96.94 108 ASP A C 1
ATOM 841 O O . ASP A 1 108 ? -5.837 2.326 20.945 1.00 96.94 108 ASP A O 1
ATOM 845 N N . SER A 1 109 ? -7.382 1.086 19.899 1.00 97.06 109 SER A N 1
ATOM 846 C CA . SER A 1 109 ? -7.082 -0.140 20.638 1.00 97.06 109 SER A CA 1
ATOM 847 C C . SER A 1 109 ? -7.129 -1.422 19.798 1.00 97.06 109 SER A C 1
ATOM 849 O O . SER A 1 109 ? -7.451 -1.437 18.606 1.00 97.06 109 SER A O 1
ATOM 851 N N . LEU A 1 110 ? -6.793 -2.545 20.446 1.00 96.81 110 LEU A N 1
ATOM 852 C CA . LEU A 1 110 ? -6.892 -3.872 19.839 1.00 96.81 110 LEU A CA 1
ATOM 853 C C . LEU A 1 110 ? -8.337 -4.199 19.437 1.00 96.81 110 LEU A C 1
ATOM 855 O O . LEU A 1 110 ? -8.552 -4.809 18.392 1.00 96.81 110 LEU A O 1
A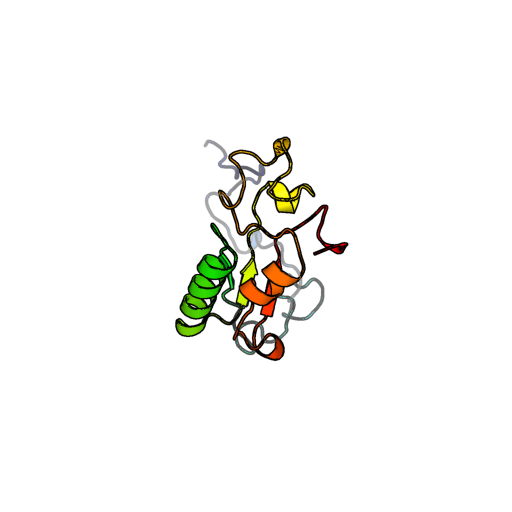TOM 859 N N . GLU A 1 111 ? -9.319 -3.781 20.234 1.00 97.88 111 GLU A N 1
ATOM 860 C CA . GLU A 1 111 ? -10.736 -4.011 19.955 1.00 97.88 111 GLU A CA 1
ATOM 861 C C . GLU A 1 111 ? -11.154 -3.424 18.595 1.00 97.88 111 GLU A C 1
ATOM 863 O O . GLU A 1 111 ? -11.894 -4.069 17.847 1.00 97.88 111 GLU A O 1
ATOM 868 N N . ASP A 1 112 ? -10.630 -2.256 18.214 1.00 97.62 112 ASP A N 1
ATOM 869 C CA . ASP A 1 112 ? -10.921 -1.660 16.906 1.00 97.62 112 ASP A CA 1
ATOM 870 C C . ASP A 1 112 ? -10.340 -2.498 15.762 1.00 97.62 112 ASP A C 1
ATOM 872 O O . ASP A 1 112 ? -10.987 -2.692 14.730 1.00 97.62 112 ASP A O 1
ATOM 876 N N . MET A 1 113 ? -9.142 -3.060 15.945 1.00 96.88 113 MET A N 1
ATOM 877 C CA . MET A 1 113 ? -8.520 -3.964 14.972 1.00 96.88 113 MET A CA 1
ATOM 878 C C . MET A 1 113 ? -9.291 -5.282 14.842 1.00 96.88 113 MET A C 1
ATOM 880 O O . MET A 1 113 ? -9.468 -5.798 13.732 1.00 96.88 113 MET A O 1
ATOM 884 N N . GLU A 1 114 ? -9.805 -5.815 15.951 1.00 97.62 114 GLU A N 1
ATOM 885 C CA . GLU A 1 114 ? -10.679 -6.990 15.946 1.00 97.62 114 GLU A CA 1
ATOM 886 C C . GLU A 1 114 ? -11.979 -6.718 15.181 1.00 97.62 114 GLU A C 1
ATOM 888 O O . GLU A 1 114 ? -12.421 -7.556 14.389 1.00 97.62 114 GLU A O 1
ATOM 893 N N . ILE A 1 115 ? -12.573 -5.534 15.362 1.00 98.12 115 ILE A N 1
ATOM 894 C CA . ILE A 1 115 ? -13.751 -5.093 14.609 1.00 98.12 115 ILE A CA 1
ATOM 895 C C . ILE A 1 115 ? -13.408 -4.932 13.124 1.00 98.12 115 ILE A C 1
ATOM 897 O O . ILE A 1 115 ? -14.134 -5.442 12.264 1.00 98.12 115 ILE A O 1
ATOM 901 N N . LEU A 1 116 ? -12.285 -4.282 12.816 1.00 97.31 116 LEU A N 1
ATOM 902 C CA . LEU A 1 116 ? -11.830 -4.000 11.458 1.00 97.31 116 LEU A CA 1
ATOM 903 C C . LEU A 1 116 ? -11.689 -5.280 10.624 1.00 97.31 116 LEU A C 1
ATOM 905 O O . LEU A 1 116 ? -12.077 -5.311 9.452 1.00 97.31 116 LEU A O 1
ATOM 909 N N . PHE A 1 117 ? -11.184 -6.358 11.228 1.00 97.06 117 PHE A N 1
ATOM 910 C CA . PHE A 1 117 ? -10.986 -7.650 10.563 1.00 97.06 117 PHE A CA 1
ATOM 911 C C . PHE A 1 117 ? -12.041 -8.703 10.899 1.00 97.06 117 PHE A C 1
ATOM 913 O O . PHE A 1 117 ? -11.924 -9.857 10.478 1.00 97.06 117 PHE A O 1
ATOM 920 N N . LYS A 1 118 ? -13.117 -8.324 11.590 1.00 98.12 118 LYS A N 1
ATOM 921 C CA . LYS A 1 118 ? -14.179 -9.247 11.980 1.00 98.12 118 LYS A CA 1
ATOM 922 C C . LYS A 1 118 ? -14.727 -10.018 10.777 1.00 98.12 118 LYS A C 1
ATOM 924 O O . LYS A 1 118 ? -15.202 -9.441 9.794 1.00 98.12 118 LYS A O 1
ATOM 929 N N . GLY A 1 119 ? -14.669 -11.347 10.870 1.00 97.00 119 GLY A N 1
ATOM 930 C CA . GLY A 1 119 ? -15.155 -12.265 9.836 1.00 97.00 119 GLY A CA 1
ATOM 931 C C . GLY A 1 119 ? -14.257 -12.399 8.600 1.00 97.00 119 GLY A C 1
ATOM 932 O O . GLY A 1 119 ? -14.670 -13.046 7.641 1.00 97.00 119 GLY A O 1
ATOM 933 N N . ILE A 1 120 ? -13.056 -11.814 8.596 1.00 95.62 120 ILE A N 1
ATOM 934 C CA . ILE A 1 120 ? -12.071 -11.968 7.520 1.00 95.62 120 ILE A CA 1
ATOM 935 C C . ILE A 1 120 ? -11.063 -13.055 7.922 1.00 95.62 120 ILE A C 1
ATOM 937 O O . ILE A 1 120 ? -10.423 -12.963 8.965 1.00 95.62 120 ILE A O 1
ATOM 941 N N . GLN A 1 121 ? -10.910 -14.083 7.083 1.00 94.38 121 GLN A N 1
ATOM 942 C CA . GLN A 1 121 ? -9.911 -15.148 7.256 1.00 94.38 121 GLN A CA 1
ATOM 943 C C . GLN A 1 121 ? -8.523 -14.618 6.868 1.00 94.38 121 GLN A C 1
ATOM 945 O O . GLN A 1 121 ? -8.130 -14.674 5.700 1.00 94.38 121 GLN A O 1
ATOM 950 N N . LEU A 1 122 ? -7.808 -14.035 7.836 1.00 93.81 122 LEU A N 1
ATOM 951 C CA . LEU A 1 122 ? -6.523 -13.354 7.631 1.00 93.81 122 LEU A CA 1
ATOM 952 C C . LEU A 1 122 ? -5.438 -14.252 7.021 1.00 93.81 122 LEU A C 1
ATOM 954 O O . LEU A 1 122 ? -4.560 -13.762 6.325 1.00 93.81 122 LEU A O 1
ATOM 958 N N . GLU A 1 123 ? -5.510 -15.565 7.214 1.00 94.31 123 GLU A N 1
ATOM 959 C CA . GLU A 1 123 ? -4.598 -16.537 6.613 1.00 94.31 123 GLU A CA 1
ATOM 960 C C . GLU A 1 123 ? -4.802 -16.720 5.098 1.00 94.31 123 GLU A C 1
ATOM 962 O O . GLU A 1 123 ? -3.918 -17.233 4.410 1.00 94.31 123 GLU A O 1
ATOM 967 N N . GLN A 1 124 ? -5.950 -16.290 4.565 1.00 91.00 124 GLN A N 1
ATOM 968 C CA . GLN A 1 124 ? -6.299 -16.398 3.142 1.00 91.00 124 GLN A CA 1
ATOM 969 C C . GLN A 1 124 ? -6.156 -15.073 2.389 1.00 91.00 124 GLN A C 1
ATOM 971 O O . GLN A 1 124 ? -6.154 -15.063 1.156 1.00 91.00 124 GLN A O 1
ATOM 976 N N . VAL A 1 125 ? -6.027 -13.956 3.108 1.00 92.19 125 VAL A N 1
ATOM 977 C CA . VAL A 1 125 ? -5.909 -12.617 2.528 1.00 92.19 125 VAL A CA 1
ATOM 978 C C . VAL A 1 125 ? -4.564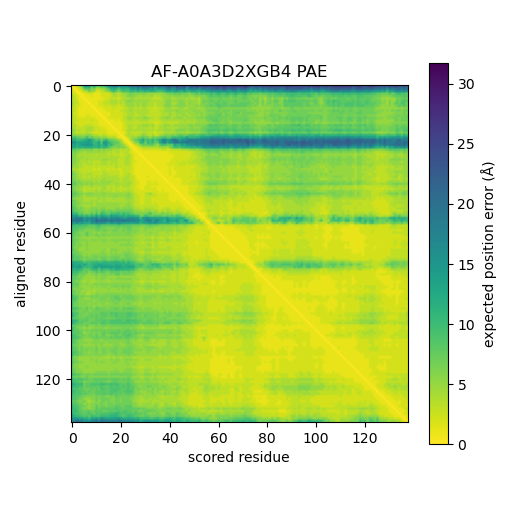 -12.008 2.879 1.00 92.19 125 VAL A C 1
ATOM 980 O O . VAL A 1 125 ? -4.050 -12.1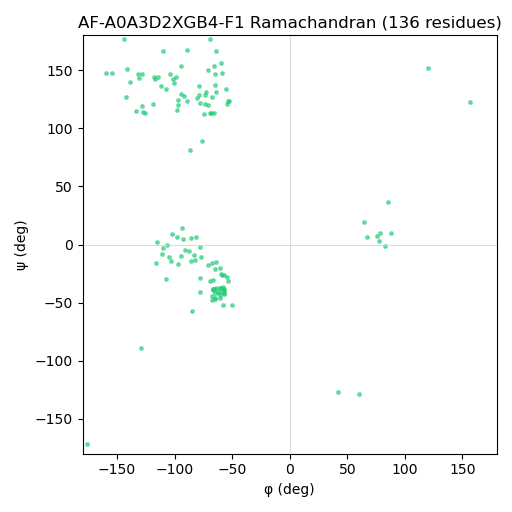56 3.979 1.00 92.19 125 VAL A O 1
ATOM 983 N N . SER A 1 126 ? -3.973 -11.268 1.948 1.00 93.56 126 SER A N 1
ATOM 984 C CA . SER A 1 126 ? -2.787 -10.486 2.284 1.00 93.56 126 SER A CA 1
ATOM 985 C C . SER A 1 126 ? -3.220 -9.113 2.770 1.00 93.56 126 SER A C 1
ATOM 987 O O . SER A 1 126 ? -3.858 -8.369 2.023 1.00 93.56 126 SER A O 1
ATOM 989 N N . THR A 1 127 ? -2.819 -8.728 3.974 1.00 92.94 127 THR A N 1
ATOM 990 C CA . THR A 1 127 ? -3.030 -7.380 4.504 1.00 92.94 127 THR A CA 1
ATOM 991 C C . THR A 1 127 ? -1.766 -6.538 4.351 1.00 92.94 127 THR A C 1
ATOM 993 O O . THR A 1 127 ? -0.639 -7.026 4.396 1.00 92.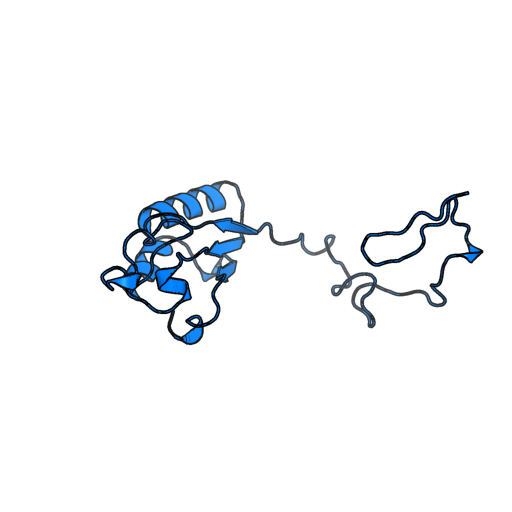94 127 THR A O 1
ATOM 996 N N . SER A 1 128 ? -1.963 -5.257 4.082 1.00 95.38 128 SER A N 1
ATOM 997 C CA . SER A 1 128 ? -0.940 -4.220 4.129 1.00 95.38 128 SER A CA 1
ATOM 998 C C . SER A 1 128 ? -1.521 -3.063 4.923 1.00 95.38 128 SER A C 1
ATOM 1000 O O . SER A 1 128 ? -2.730 -2.839 4.900 1.00 95.38 128 SER A O 1
ATOM 1002 N N . MET A 1 129 ? -0.672 -2.357 5.649 1.00 96.00 129 MET A N 1
ATOM 1003 C CA . MET A 1 129 ? -1.070 -1.281 6.540 1.00 96.00 129 MET A CA 1
ATOM 1004 C C . MET A 1 129 ? -0.218 -0.071 6.187 1.00 96.00 129 MET A C 1
ATOM 1006 O O . MET A 1 129 ? 1.010 -0.147 6.234 1.00 96.00 129 MET A O 1
ATOM 1010 N N . THR A 1 130 ? -0.853 1.022 5.767 1.00 96.00 130 THR A N 1
ATOM 1011 C CA . THR A 1 130 ? -0.142 2.263 5.444 1.00 96.00 130 THR A CA 1
ATOM 1012 C C . THR A 1 130 ? 0.021 3.067 6.720 1.00 96.00 130 THR A C 1
ATOM 1014 O O . THR A 1 130 ? -0.757 3.965 7.021 1.00 96.00 130 THR A O 1
ATOM 1017 N N . ILE A 1 131 ? 1.033 2.687 7.489 1.00 96.31 131 ILE A N 1
ATOM 1018 C CA . ILE A 1 131 ? 1.330 3.249 8.798 1.00 96.31 131 ILE A CA 1
ATOM 1019 C C . ILE A 1 131 ? 2.840 3.386 8.972 1.00 96.31 131 ILE A C 1
ATOM 1021 O O . ILE A 1 131 ? 3.606 2.644 8.358 1.00 96.31 131 ILE A O 1
ATOM 1025 N N . ASN A 1 132 ? 3.268 4.361 9.774 1.00 95.69 132 ASN A N 1
ATOM 1026 C CA . ASN A 1 132 ? 4.682 4.692 9.943 1.00 95.69 132 ASN A CA 1
ATOM 1027 C C . ASN A 1 132 ? 5.055 4.756 11.430 1.00 95.69 132 ASN A C 1
ATOM 1029 O O . ASN A 1 132 ? 5.444 3.743 12.004 1.00 95.69 132 ASN A O 1
ATOM 1033 N N . ALA A 1 133 ? 4.914 5.929 12.059 1.00 94.19 133 ALA A N 1
ATOM 1034 C CA . ALA A 1 133 ? 5.413 6.203 13.409 1.00 94.19 133 ALA A CA 1
ATOM 1035 C C . ALA A 1 133 ? 4.859 5.241 14.474 1.00 94.19 133 ALA A C 1
ATOM 1037 O O . ALA A 1 133 ? 5.596 4.810 15.356 1.00 94.19 133 ALA A O 1
ATOM 1038 N N . THR A 1 134 ? 3.587 4.871 14.350 1.00 96.31 134 THR A N 1
ATOM 1039 C CA . THR A 1 134 ? 2.863 3.989 15.275 1.00 96.31 134 THR A CA 1
ATOM 1040 C C . THR A 1 134 ? 2.794 2.535 14.805 1.00 96.31 134 THR A C 1
ATOM 1042 O O . THR A 1 134 ? 2.160 1.707 15.446 1.00 96.31 134 THR A O 1
ATOM 1045 N N . GLY A 1 135 ? 3.484 2.166 13.719 1.00 94.19 135 GLY A N 1
ATOM 1046 C CA . GLY A 1 135 ? 3.344 0.836 13.116 1.00 94.19 135 GLY A CA 1
ATOM 1047 C C . GLY A 1 135 ? 3.790 -0.345 13.990 1.00 94.19 135 GLY A C 1
ATOM 1048 O O . GLY A 1 135 ? 3.473 -1.478 13.659 1.00 94.19 135 GLY A O 1
ATOM 1049 N N . PHE A 1 136 ? 4.533 -0.108 15.076 1.00 92.69 136 PHE A N 1
ATOM 1050 C CA . PHE A 1 136 ? 4.981 -1.158 16.001 1.00 92.69 136 PHE A CA 1
ATOM 1051 C C . PHE A 1 136 ? 4.060 -1.355 17.216 1.00 92.69 136 PHE A C 1
ATOM 1053 O O . PHE A 1 136 ? 4.280 -2.298 17.976 1.00 92.69 136 PHE A O 1
ATOM 1060 N N . ILE A 1 137 ? 3.096 -0.452 17.428 1.00 87.94 137 ILE A N 1
ATOM 1061 C CA . ILE A 1 137 ? 2.139 -0.496 18.549 1.00 87.94 137 ILE A CA 1
ATOM 1062 C C . ILE A 1 137 ? 0.703 -0.797 18.109 1.00 87.94 137 ILE A C 1
ATOM 1064 O O . ILE A 1 137 ? -0.147 -0.994 18.972 1.00 87.94 137 ILE A O 1
ATOM 1068 N N . LEU A 1 138 ? 0.455 -0.814 16.796 1.00 80.19 138 LEU A N 1
ATOM 1069 C CA . LEU A 1 138 ? -0.811 -1.199 16.169 1.00 80.19 138 LEU A CA 1
ATOM 1070 C C . LEU A 1 138 ? -0.875 -2.700 15.872 1.00 80.19 138 LEU A C 1
ATOM 1072 O O . LEU A 1 138 ? 0.193 -3.298 15.596 1.00 80.19 138 LEU A O 1
#

Sequence (138 aa):
MKKITTDSGIEIKEVYYPSDNPATTAENPGEFPYTRGVQPDMYRGKLWTMRQYAGFSTAEESNKRYHYLLSQGVMGLSVAFDLPTQIGYDSDHPLAEGEVGKVGVAIDSLEDMEILFKGIQLEQVSTSMTINATGFIL

Foldseek 3Di:
DDFDADPVRHTDDPDDDPVNDPDPDDDAACDPPRPVHVDRCAVVVPNDQPEDEDFAAELQVLLVVVVVCVVVVHQEYEFDEWPCLQVPHACPDPVNPPTARHGGYHDDDPVRVCSNCPPPPPVRGHYHYPHDPCVVVD

Secondary structure (DSSP, 8-state):
-PPEE-TT-PEEPSS--GGG----S---TTSTT-TT-SSSSHHHH-----EEEE--BSHHHHHHHHHHHHHTT--EEEEEB-HHHHHT--TTSTTTTTTTTTSSB---SHHHHHHHTTT--TTTSEEEEE-STTTTT-

Radius of gyration: 22.29 Å; Cα contacts (8 Å, |Δi|>4): 209; chains: 1; bounding box: 43×40×56 Å